Protein AF-A0A7C8D2U4-F1 (afdb_monomer)

Nearest PDB structures (foldseek):
  2f9y-assembly1_B-2  TM=9.710E-01  e=1.501E-13  Escherichia coli
  8uz2-assembly1_H  TM=9.745E-01  e=7.360E-13  Escherichia coli
  8uz2-assembly1_D  TM=9.573E-01  e=6.888E-13  Escherichia coli
  2f9i-assembly1_D  TM=9.766E-01  e=9.124E-12  Staphylococcus aureus
  5kdr-assembly1_B-2  TM=8.927E-01  e=7.602E-11  Staphylococcus aureus RF122

Solvent-accessible surface area (backbone atoms only — not comparable to full-atom values): 7384 Å² total; per-residue (Å²): 110,76,68,52,45,58,51,50,46,55,50,51,53,50,36,52,74,68,73,48,88,46,75,24,80,44,48,73,71,32,52,33,69,50,37,71,30,65,54,69,66,34,82,44,28,35,24,29,75,74,13,42,45,37,56,68,58,69,72,62,49,29,70,71,72,74,49,84,75,63,90,58,65,44,19,35,64,48,32,40,78,68,69,74,33,77,45,74,41,55,80,91,46,41,70,61,52,50,53,52,50,40,46,74,72,65,50,75,76,75,76,78,77,74,76,76,80,66,72,84,72,78,92,129

Mean predicted aligned error: 7.26 Å

Structure (mmCIF, N/CA/C/O backbone):
data_AF-A0A7C8D2U4-F1
#
_entry.id   AF-A0A7C8D2U4-F1
#
loop_
_atom_site.group_PDB
_atom_site.id
_atom_site.type_symbol
_atom_site.label_atom_id
_atom_site.label_alt_id
_atom_site.label_comp_id
_atom_site.label_asym_id
_atom_site.label_entity_id
_atom_site.label_seq_id
_atom_site.pdbx_PDB_ins_code
_atom_site.Cartn_x
_atom_site.Cartn_y
_atom_site.Cartn_z
_atom_site.occupancy
_atom_site.B_iso_or_equiv
_atom_site.auth_seq_id
_atom_site.auth_comp_id
_atom_site.auth_asym_id
_atom_site.auth_atom_id
_atom_site.pdbx_PDB_model_num
ATOM 1 N N . SER A 1 1 ? 11.904 12.543 10.167 1.00 62.75 1 SER A N 1
ATOM 2 C CA . SER A 1 1 ? 11.368 13.923 10.217 1.00 62.75 1 SER A CA 1
ATOM 3 C C . SER A 1 1 ? 11.175 14.444 8.797 1.00 62.75 1 SER A C 1
ATOM 5 O O . SER A 1 1 ? 11.770 13.871 7.896 1.00 62.75 1 SER A O 1
ATOM 7 N N . LEU A 1 2 ? 10.339 15.469 8.586 1.00 83.25 2 LEU A N 1
ATOM 8 C CA . LEU A 1 2 ? 9.810 15.955 7.292 1.00 83.25 2 LEU A CA 1
ATOM 9 C C . LEU A 1 2 ? 10.780 15.910 6.090 1.00 83.25 2 LEU A C 1
ATOM 11 O O . LEU A 1 2 ? 10.398 15.462 5.014 1.00 83.25 2 LEU A O 1
ATOM 15 N N . MET A 1 3 ? 12.049 16.288 6.278 1.00 91.81 3 MET A N 1
ATOM 16 C CA . MET A 1 3 ? 13.075 16.225 5.223 1.00 91.81 3 MET A CA 1
ATOM 17 C C . MET A 1 3 ? 13.299 14.815 4.656 1.00 91.81 3 MET A C 1
ATOM 19 O O . MET A 1 3 ? 13.645 14.669 3.489 1.00 91.81 3 MET A O 1
ATOM 23 N N . GLN A 1 4 ? 13.082 13.770 5.458 1.00 89.94 4 GLN A N 1
ATOM 24 C CA . GLN A 1 4 ? 13.164 12.386 4.996 1.00 89.94 4 GLN A CA 1
ATOM 25 C C . GLN A 1 4 ? 12.081 12.066 3.968 1.00 89.94 4 GLN A C 1
ATOM 27 O O . GLN A 1 4 ? 12.365 11.292 3.067 1.00 89.94 4 GLN A O 1
ATOM 32 N N . LEU A 1 5 ? 10.902 12.698 4.047 1.00 90.56 5 LEU A N 1
ATOM 33 C CA . LEU A 1 5 ? 9.846 12.510 3.048 1.00 90.56 5 LEU A CA 1
ATOM 34 C C . LEU A 1 5 ? 10.306 13.050 1.693 1.00 90.56 5 LEU A C 1
ATOM 36 O O . LEU A 1 5 ? 10.243 12.353 0.690 1.00 90.56 5 LEU A O 1
ATOM 40 N N . ALA A 1 6 ? 10.860 14.265 1.675 1.00 90.31 6 ALA A N 1
ATOM 41 C CA . ALA A 1 6 ? 11.414 14.847 0.455 1.00 90.31 6 ALA A CA 1
ATOM 42 C C . ALA A 1 6 ? 12.571 14.001 -0.104 1.00 90.31 6 ALA A C 1
ATOM 44 O O . ALA A 1 6 ? 12.638 13.755 -1.308 1.00 90.31 6 ALA A O 1
ATOM 45 N N . LYS A 1 7 ? 13.462 13.512 0.770 1.00 94.00 7 LYS A N 1
ATOM 46 C CA . LYS A 1 7 ? 14.607 12.681 0.379 1.00 94.00 7 LYS A CA 1
ATOM 47 C C . LYS A 1 7 ? 14.174 11.354 -0.250 1.00 94.00 7 LYS A C 1
ATOM 49 O O . LYS A 1 7 ? 14.715 10.983 -1.289 1.00 94.00 7 LYS A O 1
ATOM 54 N N . THR A 1 8 ? 13.232 10.634 0.359 1.00 93.56 8 THR A N 1
ATOM 55 C CA . THR A 1 8 ? 12.761 9.347 -0.174 1.00 93.56 8 THR A CA 1
ATOM 56 C C . THR A 1 8 ? 11.961 9.535 -1.456 1.00 93.56 8 THR A C 1
ATOM 58 O O . THR A 1 8 ? 12.202 8.805 -2.412 1.00 93.56 8 THR A O 1
ATOM 61 N N . THR A 1 9 ? 11.105 10.557 -1.542 1.00 92.69 9 THR A N 1
ATOM 62 C CA . THR A 1 9 ? 10.381 10.890 -2.779 1.00 92.69 9 THR A CA 1
ATOM 63 C C . THR A 1 9 ? 11.337 11.212 -3.928 1.00 92.69 9 THR A C 1
ATOM 65 O O . THR A 1 9 ? 11.153 10.725 -5.042 1.00 92.69 9 THR A O 1
ATOM 68 N N . ALA A 1 10 ? 12.405 11.976 -3.672 1.00 94.19 10 ALA A N 1
ATOM 69 C CA . ALA A 1 10 ? 13.418 12.258 -4.688 1.00 94.19 10 ALA A CA 1
ATOM 70 C C . ALA A 1 10 ? 14.129 10.982 -5.176 1.00 94.19 10 ALA A C 1
ATOM 72 O O . ALA A 1 10 ? 14.395 10.854 -6.369 1.00 94.19 10 ALA A O 1
ATOM 73 N N . ALA A 1 11 ? 14.410 10.032 -4.280 1.00 95.25 11 ALA A N 1
ATOM 74 C CA . ALA A 1 11 ? 15.005 8.747 -4.646 1.00 95.25 11 ALA A CA 1
ATOM 75 C C . ALA A 1 11 ? 14.041 7.866 -5.464 1.00 95.25 11 ALA A C 1
ATOM 77 O O . ALA A 1 11 ? 14.457 7.259 -6.447 1.00 95.25 11 ALA A O 1
ATOM 78 N N . ILE A 1 12 ? 12.751 7.842 -5.116 1.00 95.25 12 ILE A N 1
ATOM 79 C CA . ILE A 1 12 ? 11.722 7.107 -5.871 1.00 95.25 12 ILE A CA 1
ATOM 80 C C . ILE A 1 12 ? 11.565 7.686 -7.282 1.00 95.25 12 ILE A C 1
ATOM 82 O O . ILE A 1 12 ? 11.499 6.938 -8.253 1.00 95.25 12 ILE A O 1
ATOM 86 N N . ASN A 1 13 ? 11.605 9.011 -7.433 1.00 94.44 13 ASN A N 1
ATOM 87 C CA . ASN A 1 13 ? 11.582 9.639 -8.756 1.00 94.44 13 ASN A CA 1
ATOM 88 C C . ASN A 1 13 ? 12.803 9.263 -9.611 1.00 94.44 13 ASN A C 1
ATOM 90 O O . ASN A 1 13 ? 12.668 9.097 -10.821 1.00 94.44 13 ASN A O 1
ATOM 94 N N . GLN A 1 14 ? 13.981 9.090 -9.002 1.00 96.44 14 GLN A N 1
ATOM 95 C CA . GLN A 1 14 ? 15.162 8.585 -9.714 1.00 96.44 14 GLN A CA 1
ATOM 96 C C . GLN A 1 14 ? 14.981 7.126 -10.149 1.00 96.44 14 GLN A C 1
ATOM 98 O O . GLN A 1 14 ? 15.346 6.781 -11.270 1.00 96.44 14 GLN A O 1
ATOM 103 N N . LEU A 1 15 ? 14.378 6.287 -9.300 1.00 94.94 15 LEU A N 1
ATOM 104 C CA . LEU A 1 15 ? 14.050 4.897 -9.629 1.00 94.94 15 LEU A CA 1
ATOM 105 C C . LEU A 1 15 ? 13.088 4.822 -10.827 1.00 94.94 15 LEU A C 1
ATOM 107 O O . LEU A 1 15 ? 13.350 4.102 -11.789 1.00 94.94 15 LEU A O 1
ATOM 111 N N . LYS A 1 16 ? 12.048 5.662 -10.814 1.00 93.19 16 LYS A N 1
ATOM 112 C CA . LYS A 1 16 ? 11.083 5.797 -11.911 1.00 93.19 16 LYS A CA 1
ATOM 113 C C . LYS A 1 16 ? 11.735 6.289 -13.205 1.00 93.19 16 LYS A C 1
ATOM 115 O O . LYS A 1 16 ? 11.467 5.742 -14.270 1.00 93.19 16 LYS A O 1
ATOM 120 N N . ALA A 1 17 ? 12.629 7.277 -13.125 1.00 94.94 17 ALA A N 1
ATOM 121 C CA . ALA A 1 17 ? 13.383 7.768 -14.282 1.00 94.94 17 ALA A CA 1
ATOM 122 C C . ALA A 1 17 ? 14.322 6.702 -14.880 1.00 94.94 17 ALA A C 1
ATOM 124 O O . ALA A 1 17 ? 14.578 6.717 -16.081 1.00 94.94 17 ALA A O 1
ATOM 125 N N . ALA A 1 18 ? 14.806 5.765 -14.060 1.00 95.00 18 ALA A N 1
ATOM 126 C CA . ALA A 1 18 ? 15.602 4.621 -14.499 1.00 95.00 18 ALA A CA 1
ATOM 127 C C . ALA A 1 18 ? 14.758 3.452 -15.049 1.00 95.00 18 ALA A C 1
ATOM 129 O O . ALA A 1 18 ? 15.328 2.440 -15.452 1.00 95.00 18 ALA A O 1
ATOM 130 N N . GLY A 1 19 ? 13.424 3.565 -15.060 1.00 92.00 19 GLY A N 1
ATOM 131 C CA . GLY A 1 19 ? 12.522 2.505 -15.521 1.00 92.00 19 GLY A CA 1
ATOM 132 C C . GLY A 1 19 ? 12.496 1.276 -14.609 1.00 92.00 19 GLY A C 1
ATOM 133 O O . GLY A 1 19 ? 12.208 0.177 -15.076 1.00 92.00 19 GLY A O 1
ATOM 134 N N . LEU A 1 20 ? 12.838 1.437 -13.328 1.00 93.56 20 LEU A N 1
ATOM 135 C CA . LEU A 1 20 ? 12.839 0.348 -12.356 1.00 93.56 20 LEU A CA 1
ATOM 136 C C . LEU A 1 20 ? 11.529 0.350 -11.554 1.00 93.56 20 LEU A C 1
ATOM 138 O O . LEU A 1 20 ? 11.121 1.415 -11.087 1.00 93.56 20 LEU A O 1
ATOM 142 N N . PRO A 1 21 ? 10.890 -0.818 -11.353 1.00 94.81 21 PRO A N 1
ATOM 143 C CA . PRO A 1 21 ? 9.611 -0.886 -10.660 1.00 94.81 21 PRO A CA 1
ATOM 144 C C . PRO A 1 21 ? 9.756 -0.645 -9.158 1.00 94.81 21 PRO A C 1
ATOM 146 O O . PRO A 1 21 ? 10.679 -1.150 -8.509 1.00 94.81 21 PRO A O 1
ATOM 149 N N . PHE A 1 22 ? 8.785 0.063 -8.593 1.00 96.00 22 PHE A N 1
ATOM 150 C CA . PHE A 1 22 ? 8.651 0.304 -7.166 1.00 96.00 22 PHE A CA 1
ATOM 151 C C . PHE A 1 22 ? 7.310 -0.221 -6.658 1.00 96.00 22 PHE A C 1
ATOM 153 O O . PHE A 1 22 ? 6.258 0.330 -6.965 1.00 96.00 22 PHE A O 1
ATOM 160 N N . VAL A 1 23 ? 7.338 -1.282 -5.853 1.00 96.81 23 VAL A N 1
ATOM 161 C CA . VAL A 1 23 ? 6.125 -1.874 -5.272 1.00 96.81 23 VAL A CA 1
ATOM 162 C C . VAL A 1 23 ? 6.079 -1.579 -3.777 1.00 96.81 23 VAL A C 1
ATOM 164 O O . VAL A 1 23 ? 7.043 -1.845 -3.054 1.00 96.81 23 VAL A O 1
ATOM 167 N N . CYS A 1 24 ? 4.957 -1.045 -3.304 1.00 97.56 24 CYS A N 1
ATOM 168 C CA . CYS A 1 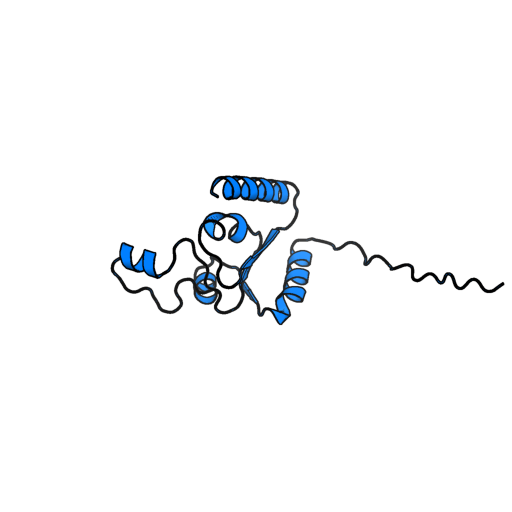24 ? 4.727 -0.758 -1.893 1.00 97.56 24 CYS A CA 1
ATOM 169 C C . CYS A 1 24 ? 3.884 -1.858 -1.250 1.00 97.56 24 CYS A C 1
ATOM 171 O O . CYS A 1 24 ? 2.848 -2.239 -1.784 1.00 97.56 24 CYS A O 1
ATOM 173 N N . VAL A 1 25 ? 4.310 -2.329 -0.075 1.00 97.88 25 VAL A N 1
ATOM 174 C CA . VAL A 1 25 ? 3.553 -3.282 0.747 1.00 97.88 25 VAL A CA 1
ATOM 175 C C . VAL A 1 25 ? 3.189 -2.620 2.067 1.00 97.88 25 VAL A C 1
ATOM 177 O O . VAL A 1 25 ? 4.051 -2.382 2.914 1.00 97.88 25 VAL A O 1
ATOM 180 N N . LEU A 1 26 ? 1.912 -2.291 2.226 1.00 97.94 26 LEU A N 1
ATOM 181 C CA . LEU A 1 26 ? 1.382 -1.568 3.371 1.00 97.94 26 LEU A CA 1
ATOM 182 C C . LEU A 1 26 ? 0.942 -2.556 4.449 1.00 97.94 26 LEU A C 1
ATOM 184 O O . LEU A 1 26 ? 0.129 -3.450 4.213 1.00 97.94 26 LEU A O 1
ATOM 188 N N . THR A 1 27 ? 1.486 -2.387 5.649 1.00 97.12 27 THR A N 1
ATOM 189 C CA . THR A 1 27 ? 1.213 -3.268 6.792 1.00 97.12 27 THR A CA 1
ATOM 190 C C . THR A 1 27 ? 0.577 -2.483 7.933 1.00 97.12 27 THR A C 1
ATOM 192 O O . THR A 1 27 ? 0.583 -1.248 7.942 1.00 97.12 27 THR A O 1
ATOM 195 N N . HIS A 1 28 ? -0.016 -3.197 8.889 1.00 96.12 28 HIS A N 1
ATOM 196 C CA . HIS A 1 28 ? -0.709 -2.574 10.010 1.00 96.12 28 HIS A CA 1
ATOM 197 C C . HIS A 1 28 ? 0.274 -2.077 11.097 1.00 96.12 28 HIS A C 1
ATOM 199 O O . HIS A 1 28 ? 0.991 -2.906 11.664 1.00 96.12 28 HIS A O 1
ATOM 205 N N . PRO A 1 29 ? 0.250 -0.789 11.501 1.00 95.94 29 PRO A N 1
ATOM 206 C CA . PRO A 1 29 ? -0.342 0.369 10.827 1.00 95.94 29 PRO A CA 1
ATOM 207 C C . PRO A 1 29 ? 0.678 1.124 9.949 1.00 95.94 29 PRO A C 1
ATOM 209 O O . PRO A 1 29 ? 1.862 1.204 10.278 1.00 95.94 29 PRO A O 1
ATOM 212 N N . THR A 1 30 ? 0.209 1.771 8.878 1.00 96.81 30 THR A N 1
ATOM 213 C CA . THR A 1 30 ? 1.020 2.681 8.048 1.00 96.81 30 THR A CA 1
ATOM 214 C C . THR A 1 30 ? 0.428 4.085 8.107 1.00 96.81 30 THR A C 1
ATOM 216 O O . THR A 1 30 ? -0.517 4.395 7.386 1.00 96.81 30 THR A O 1
ATOM 219 N N . MET A 1 31 ? 0.980 4.943 8.971 1.00 95.12 31 MET A N 1
ATOM 220 C CA . MET A 1 31 ? 0.391 6.254 9.269 1.00 95.12 31 MET A CA 1
ATOM 221 C C . MET A 1 31 ? 1.333 7.442 9.033 1.00 95.12 31 MET A C 1
ATOM 223 O O . MET A 1 31 ? 2.558 7.296 8.941 1.00 95.12 31 MET A O 1
ATOM 227 N N . GLY A 1 32 ? 0.769 8.650 9.009 1.00 92.88 32 GLY A N 1
ATOM 228 C CA . GLY A 1 32 ? 1.520 9.903 9.078 1.00 92.88 32 GLY A CA 1
ATOM 229 C C . GLY A 1 32 ? 2.362 10.192 7.839 1.00 92.88 32 GLY A C 1
ATOM 230 O O . GLY A 1 32 ? 1.937 10.022 6.699 1.00 92.88 32 GLY A O 1
ATOM 231 N N . GLY A 1 33 ? 3.591 10.665 8.053 1.00 92.06 33 GLY A N 1
ATOM 232 C CA . GLY A 1 33 ? 4.475 11.055 6.952 1.00 92.06 33 GLY A CA 1
ATOM 233 C C . GLY A 1 33 ? 4.801 9.906 5.994 1.00 92.06 33 GLY A C 1
ATOM 234 O O . GLY A 1 33 ? 4.979 10.148 4.806 1.00 92.06 33 GLY A O 1
ATOM 235 N N . VAL A 1 34 ? 4.845 8.660 6.478 1.00 93.62 34 VAL A N 1
ATOM 236 C CA . VAL A 1 34 ? 5.124 7.490 5.630 1.00 93.62 34 VAL A CA 1
ATOM 237 C C . VAL A 1 34 ? 3.968 7.243 4.663 1.00 93.62 34 VAL A C 1
ATOM 239 O O . VAL A 1 34 ? 4.219 7.153 3.462 1.00 93.62 34 VAL A O 1
ATOM 242 N N . SER A 1 35 ? 2.721 7.236 5.155 1.00 93.62 35 SER A N 1
ATOM 243 C CA . SER A 1 35 ? 1.526 7.114 4.305 1.00 93.62 35 SER A CA 1
ATOM 244 C C . SER A 1 35 ? 1.368 8.294 3.346 1.00 93.62 35 SER A C 1
ATOM 246 O O . SER A 1 35 ? 0.873 8.116 2.250 1.00 93.62 35 SER A O 1
ATOM 248 N N . ALA A 1 36 ? 1.812 9.497 3.722 1.00 89.12 36 ALA A N 1
ATOM 249 C CA . ALA A 1 36 ? 1.773 10.677 2.849 1.00 89.12 36 ALA A CA 1
ATOM 250 C C . ALA A 1 36 ? 2.998 10.826 1.923 1.00 89.12 36 ALA A C 1
ATOM 252 O O . ALA A 1 36 ? 3.166 11.868 1.292 1.00 89.12 36 ALA A O 1
ATOM 253 N N . SER A 1 37 ? 3.891 9.834 1.868 1.00 90.75 37 SER A N 1
ATOM 254 C CA . SER A 1 37 ? 5.080 9.872 1.011 1.00 90.75 37 SER A CA 1
ATOM 255 C C . SER A 1 37 ? 5.308 8.521 0.336 1.00 90.75 37 SER A C 1
ATOM 257 O O . SER A 1 37 ? 4.477 8.084 -0.449 1.00 90.75 37 SER A O 1
ATOM 259 N N . LEU A 1 38 ? 6.413 7.842 0.648 1.00 92.12 38 LEU A N 1
ATOM 260 C CA . LEU A 1 38 ? 6.893 6.644 -0.030 1.00 92.12 38 LEU A CA 1
ATOM 261 C C . LEU A 1 38 ? 5.849 5.529 -0.130 1.00 92.12 38 LEU A C 1
ATOM 263 O O . LEU A 1 38 ? 5.869 4.801 -1.109 1.00 92.12 38 LEU A O 1
ATOM 267 N N . ALA A 1 39 ? 4.943 5.399 0.842 1.00 94.56 39 ALA A N 1
ATOM 268 C CA . ALA A 1 39 ? 3.936 4.340 0.851 1.00 94.56 39 ALA A CA 1
ATOM 269 C C . ALA A 1 39 ? 2.866 4.492 -0.245 1.00 94.56 39 ALA A C 1
ATOM 271 O O . ALA A 1 39 ? 2.232 3.506 -0.595 1.00 94.56 39 ALA A O 1
ATOM 272 N N . MET A 1 40 ? 2.672 5.704 -0.773 1.00 93.75 40 MET A N 1
ATOM 273 C CA . MET A 1 40 ? 1.654 6.016 -1.787 1.00 93.75 40 MET A CA 1
ATOM 274 C C . MET A 1 40 ? 2.274 6.443 -3.125 1.00 93.75 40 MET A C 1
ATOM 276 O O . MET A 1 40 ? 1.613 7.060 -3.953 1.00 93.75 40 MET A O 1
ATOM 280 N N . LEU A 1 41 ? 3.565 6.156 -3.326 1.00 94.81 41 LEU A N 1
ATOM 281 C CA . LEU A 1 41 ? 4.306 6.478 -4.553 1.00 94.81 41 LEU A CA 1
ATOM 282 C C . LEU A 1 41 ? 4.721 5.228 -5.343 1.00 94.81 41 LEU A C 1
ATOM 284 O O . LEU A 1 41 ? 5.513 5.345 -6.277 1.00 94.81 41 LEU A O 1
ATOM 288 N N . GLY A 1 42 ? 4.233 4.050 -4.947 1.00 95.25 42 GLY A N 1
ATOM 289 C CA . GLY A 1 42 ? 4.455 2.798 -5.667 1.00 95.25 42 GLY A CA 1
ATOM 290 C C . GLY A 1 42 ? 3.799 2.806 -7.045 1.00 95.25 42 GLY A C 1
ATOM 291 O O . GLY A 1 42 ? 2.740 3.399 -7.224 1.00 95.25 42 GLY A O 1
ATOM 292 N N . ASP A 1 43 ? 4.414 2.115 -8.003 1.00 95.69 43 ASP A N 1
ATOM 293 C CA . ASP A 1 43 ? 3.764 1.749 -9.266 1.00 95.69 43 ASP A CA 1
ATOM 294 C C . ASP A 1 43 ? 2.618 0.757 -9.020 1.00 95.69 43 ASP A C 1
ATOM 296 O O . ASP A 1 43 ? 1.633 0.761 -9.748 1.00 95.69 43 ASP A O 1
ATOM 300 N N . ILE A 1 44 ? 2.765 -0.077 -7.981 1.00 97.19 44 ILE A N 1
ATOM 301 C CA . ILE A 1 44 ? 1.720 -0.928 -7.406 1.00 97.19 44 ILE A CA 1
ATOM 302 C C . ILE A 1 44 ? 1.775 -0.796 -5.882 1.00 97.19 44 ILE A C 1
ATOM 304 O O . ILE A 1 44 ? 2.843 -0.916 -5.271 1.00 97.19 44 ILE A O 1
ATOM 308 N N . ILE A 1 45 ? 0.622 -0.586 -5.262 1.00 98.06 45 ILE A N 1
ATOM 309 C CA . ILE A 1 45 ? 0.417 -0.466 -3.823 1.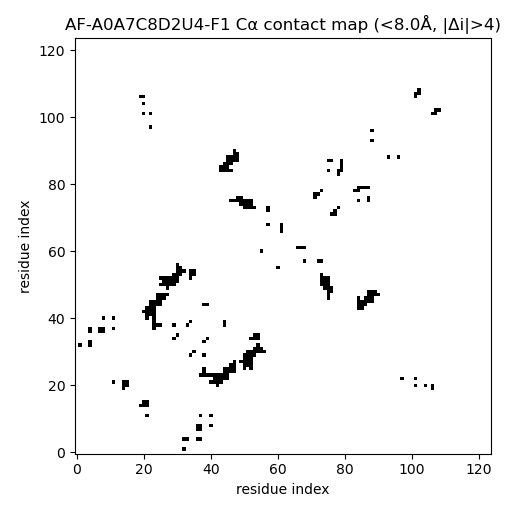00 98.06 45 ILE A CA 1
ATOM 310 C C . ILE A 1 45 ? -0.452 -1.639 -3.370 1.00 98.06 45 ILE A C 1
ATOM 312 O O . ILE A 1 45 ? -1.651 -1.701 -3.632 1.00 98.06 45 ILE A O 1
ATOM 316 N N . MET A 1 46 ? 0.153 -2.579 -2.651 1.00 98.12 46 MET A N 1
ATOM 317 C CA . MET A 1 46 ? -0.551 -3.690 -2.017 1.00 98.12 46 MET A CA 1
ATOM 318 C C . MET A 1 46 ? -0.632 -3.495 -0.509 1.00 98.12 46 MET A C 1
ATOM 320 O O . MET A 1 46 ? 0.261 -2.902 0.093 1.00 98.12 46 MET A O 1
ATOM 324 N N . ALA A 1 47 ? -1.676 -4.024 0.119 1.00 98.38 47 ALA A N 1
ATOM 325 C CA . ALA A 1 47 ? -1.839 -3.978 1.567 1.00 98.38 47 ALA A CA 1
ATOM 326 C C . ALA A 1 47 ? -2.172 -5.351 2.158 1.00 98.38 47 ALA A C 1
ATOM 328 O O . ALA A 1 47 ? -2.741 -6.216 1.495 1.00 98.38 47 ALA A O 1
ATOM 329 N N . GLU A 1 48 ? -1.847 -5.543 3.433 1.00 98.31 48 GLU A N 1
ATOM 330 C CA . GLU A 1 48 ? -2.348 -6.687 4.197 1.00 98.31 48 GLU A CA 1
ATOM 331 C C . GLU 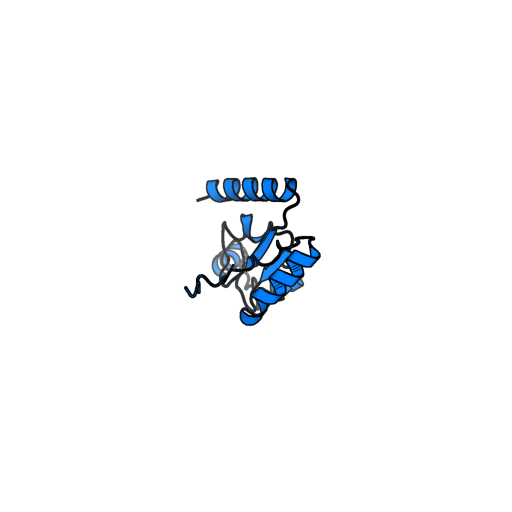A 1 48 ? -3.846 -6.518 4.521 1.00 98.31 48 GLU A C 1
ATOM 333 O O . GLU A 1 48 ? -4.323 -5.382 4.635 1.00 98.31 48 GLU A O 1
ATOM 338 N N . PRO A 1 49 ? -4.609 -7.613 4.705 1.00 97.94 49 PRO A N 1
ATOM 339 C CA . PRO A 1 49 ? -6.007 -7.533 5.124 1.00 97.94 49 PRO A CA 1
ATOM 340 C C . PRO A 1 49 ? -6.154 -6.757 6.434 1.00 97.94 49 PRO A C 1
ATOM 342 O O . PRO A 1 49 ? -5.365 -6.961 7.363 1.00 97.94 49 PRO A O 1
ATOM 345 N N . LYS A 1 50 ? -7.175 -5.900 6.533 1.00 96.88 50 LYS A N 1
ATOM 346 C CA . LYS A 1 50 ? -7.484 -5.096 7.730 1.00 96.88 50 LYS A CA 1
ATOM 347 C C . LYS A 1 50 ? -6.350 -4.162 8.183 1.00 96.88 50 LYS A C 1
ATOM 349 O O . LYS A 1 50 ? -6.303 -3.739 9.346 1.00 96.88 50 LYS A O 1
ATOM 354 N N . ALA A 1 51 ? -5.402 -3.842 7.302 1.00 97.50 51 ALA A N 1
ATOM 355 C CA . ALA A 1 51 ? -4.326 -2.914 7.624 1.00 97.50 51 ALA A CA 1
ATOM 356 C C . ALA A 1 51 ? -4.887 -1.499 7.798 1.00 97.50 51 ALA A C 1
ATOM 358 O O . ALA A 1 51 ? -5.672 -1.040 6.98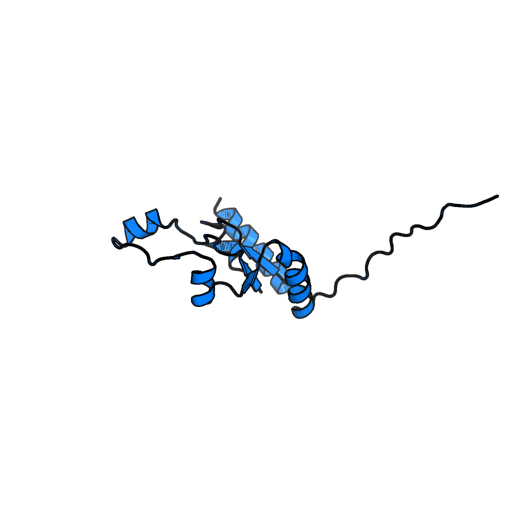0 1.00 97.50 51 ALA A O 1
ATOM 359 N N . LEU A 1 52 ? -4.477 -0.808 8.865 1.00 97.06 52 LEU A N 1
ATOM 360 C CA . LEU A 1 52 ? -4.896 0.566 9.125 1.00 97.06 52 LEU A CA 1
ATOM 361 C C . LEU A 1 52 ? -3.883 1.521 8.496 1.00 97.06 52 LEU A C 1
ATOM 363 O O . LEU A 1 52 ? -2.708 1.520 8.881 1.00 97.06 52 LEU A O 1
ATOM 367 N N . ILE A 1 53 ? -4.325 2.306 7.520 1.00 97.56 53 ILE A N 1
ATOM 368 C CA . ILE A 1 53 ? -3.464 3.123 6.670 1.00 97.56 53 ILE A CA 1
ATOM 369 C C . ILE A 1 53 ? -4.074 4.520 6.517 1.00 97.56 53 ILE A C 1
ATOM 371 O O . ILE A 1 53 ? -5.224 4.674 6.111 1.00 97.56 53 ILE A O 1
ATOM 375 N N . GLY A 1 54 ? -3.296 5.565 6.798 1.00 95.25 54 GLY A N 1
ATOM 376 C CA . GLY A 1 54 ? -3.793 6.931 6.654 1.00 95.25 54 GLY A CA 1
ATOM 377 C C . GLY A 1 54 ? -2.909 8.016 7.256 1.00 95.25 54 GLY A C 1
ATOM 378 O O . GLY A 1 54 ? -2.085 7.787 8.132 1.00 95.25 54 GLY A O 1
ATOM 379 N N . PHE A 1 55 ? -3.077 9.251 6.789 1.00 93.50 55 PHE A N 1
ATOM 380 C CA . PHE A 1 55 ? -2.225 10.355 7.234 1.00 93.50 55 PHE A CA 1
ATOM 381 C C . PHE A 1 55 ? -2.446 10.730 8.708 1.00 93.50 55 PHE A C 1
ATOM 383 O O . PHE A 1 55 ? -1.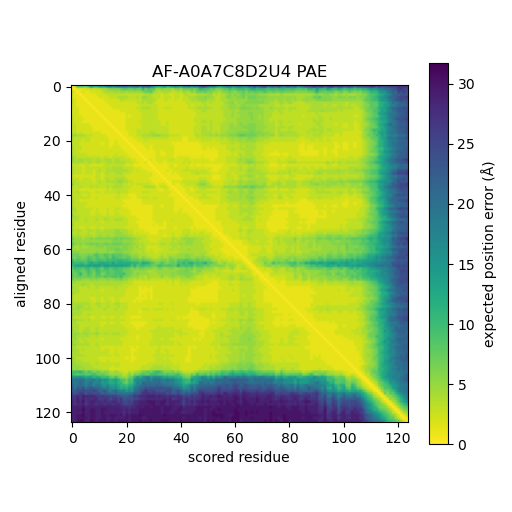495 10.781 9.485 1.00 93.50 55 PHE A O 1
ATOM 390 N N . ALA A 1 56 ? -3.695 10.971 9.102 1.00 93.25 56 ALA A N 1
ATOM 391 C CA . ALA A 1 56 ? -4.069 11.283 10.478 1.00 93.25 56 ALA A CA 1
ATOM 392 C C . ALA A 1 56 ? -4.794 10.091 11.110 1.00 93.25 56 ALA A C 1
ATOM 394 O O . ALA A 1 56 ? -5.507 9.368 10.421 1.00 93.25 56 ALA A O 1
ATOM 395 N N . GLY A 1 57 ? -4.624 9.880 12.417 1.00 90.69 57 GLY A N 1
ATOM 396 C CA . GLY A 1 57 ? -5.348 8.816 13.115 1.00 90.69 57 GLY A CA 1
ATOM 397 C C . GLY A 1 57 ? -6.859 9.096 13.185 1.00 90.69 57 GLY A C 1
ATOM 398 O O . GLY A 1 57 ? -7.231 10.270 13.268 1.00 90.69 57 GLY A O 1
ATOM 399 N N . PRO A 1 58 ? -7.719 8.058 13.247 1.00 88.44 58 PRO A N 1
ATOM 400 C CA . PRO A 1 58 ? -9.179 8.210 13.237 1.00 88.44 58 PRO A CA 1
ATOM 401 C C . PRO A 1 58 ? -9.688 9.219 14.272 1.00 88.44 58 PRO A C 1
ATOM 403 O O . PRO A 1 58 ? -10.430 10.132 13.937 1.00 88.44 58 PRO A O 1
ATOM 406 N N . ARG A 1 59 ? -9.163 9.149 15.503 1.00 89.38 59 ARG A N 1
ATOM 407 C CA . ARG A 1 59 ? -9.528 10.054 16.608 1.00 89.38 59 ARG A CA 1
ATOM 408 C C . ARG A 1 59 ? -9.285 11.532 16.294 1.00 89.38 59 ARG A C 1
ATOM 410 O O . ARG A 1 59 ? -10.071 12.379 16.695 1.00 89.38 59 ARG A O 1
ATOM 417 N N . VAL A 1 60 ? -8.183 11.847 15.608 1.00 92.31 60 VAL A N 1
ATOM 418 C CA . VAL A 1 60 ? -7.841 13.233 15.239 1.00 92.31 60 VAL A CA 1
ATOM 419 C C . VAL A 1 60 ? -8.805 13.740 14.168 1.00 92.31 60 VAL A C 1
ATOM 421 O O . VAL A 1 60 ? -9.215 14.898 14.195 1.00 92.31 60 VAL A O 1
ATOM 424 N N . ILE A 1 61 ? -9.192 12.866 13.239 1.00 90.88 61 ILE A N 1
ATOM 425 C CA . ILE A 1 61 ? -10.132 13.200 12.170 1.00 90.88 61 ILE A CA 1
ATOM 426 C C . ILE A 1 61 ? -11.535 13.409 12.750 1.00 90.88 61 ILE A C 1
ATOM 428 O O . ILE A 1 61 ? -12.134 14.445 12.483 1.00 90.88 61 ILE A O 1
ATOM 432 N N . GLU A 1 62 ? -12.017 12.505 13.605 1.00 92.75 62 GLU A N 1
ATOM 433 C CA . GLU A 1 62 ? -13.316 12.631 14.291 1.00 92.75 62 GLU A CA 1
ATOM 434 C C . GLU A 1 62 ? -13.424 13.942 15.074 1.00 92.75 62 GLU A C 1
ATOM 436 O O . GLU A 1 62 ? -14.424 14.646 14.974 1.00 92.75 62 GLU A O 1
ATOM 441 N N . GLN A 1 63 ? -12.367 14.326 15.798 1.00 92.50 63 GLN A N 1
ATOM 442 C CA . GLN A 1 63 ? -12.322 15.599 16.524 1.00 92.50 63 GLN A CA 1
ATOM 443 C C . GLN A 1 63 ? -12.377 16.826 15.607 1.00 92.50 63 GLN A C 1
ATOM 445 O O . GLN A 1 63 ? -12.850 17.878 16.028 1.00 92.50 63 GLN A O 1
ATOM 450 N N . THR A 1 64 ? -11.878 16.706 14.376 1.00 92.19 64 THR A N 1
ATOM 451 C CA . THR A 1 64 ? -11.834 17.816 13.415 1.00 92.19 64 THR A CA 1
ATOM 452 C C . THR A 1 64 ? -13.145 17.945 12.638 1.00 92.19 64 THR A C 1
ATOM 454 O O . THR A 1 64 ? -13.596 19.058 12.388 1.00 92.19 64 THR A O 1
ATOM 457 N N . VAL A 1 65 ? -13.750 16.818 12.249 1.00 91.00 65 VAL A N 1
ATOM 458 C CA . VAL A 1 65 ? -14.994 16.773 11.461 1.00 91.00 65 VAL A CA 1
ATOM 459 C C . VAL A 1 65 ? -16.233 16.895 12.356 1.00 91.00 65 VAL A C 1
ATOM 461 O O . VAL A 1 65 ? -17.248 17.426 11.920 1.00 91.00 65 VAL A O 1
ATOM 464 N N . GLY A 1 66 ? -16.154 16.458 13.617 1.00 87.12 66 GLY A N 1
ATOM 465 C CA . GLY A 1 66 ? -17.281 16.477 14.554 1.00 87.12 66 GLY A CA 1
ATOM 466 C C . GLY A 1 66 ? -18.311 15.365 14.325 1.00 87.12 66 GLY A C 1
ATOM 467 O O . GLY A 1 66 ? -19.374 15.389 14.939 1.00 87.12 66 GLY A O 1
ATOM 468 N N . GLU A 1 67 ? -17.997 14.389 13.472 1.00 89.81 67 GLU A N 1
ATOM 469 C CA . GLU A 1 67 ? -18.847 13.245 13.130 1.00 89.81 67 GLU A CA 1
ATOM 470 C C . GLU A 1 67 ? -18.090 11.930 13.357 1.00 89.81 67 GLU A C 1
ATOM 472 O O . GLU A 1 67 ? -16.856 11.890 13.337 1.00 89.81 67 GLU A O 1
ATOM 477 N N . THR A 1 68 ? -18.831 10.841 13.576 1.00 89.12 68 THR A N 1
ATOM 478 C CA . THR A 1 68 ? -18.260 9.491 13.674 1.00 89.12 68 THR A CA 1
ATOM 479 C C . THR A 1 68 ? -17.844 8.995 12.299 1.00 89.12 68 THR A C 1
ATOM 481 O O . THR A 1 68 ? -18.617 9.102 11.345 1.00 89.12 68 THR A O 1
ATOM 484 N N . LEU A 1 69 ? -16.658 8.401 12.195 1.00 90.75 69 LEU A N 1
ATOM 485 C CA . LEU A 1 69 ? -16.183 7.874 10.920 1.00 90.75 69 LEU A CA 1
ATOM 486 C C . LEU A 1 69 ? -16.948 6.601 10.513 1.00 90.75 69 LEU A C 1
ATOM 488 O O . LEU A 1 69 ? -17.371 5.839 11.387 1.00 90.75 69 LEU A O 1
ATOM 492 N N . PRO A 1 70 ? -17.106 6.339 9.201 1.00 91.00 70 PRO A N 1
ATOM 493 C CA . PRO A 1 70 ? -17.681 5.089 8.714 1.00 91.00 70 PRO A CA 1
ATOM 494 C C . PRO A 1 70 ? -16.949 3.856 9.257 1.00 91.00 70 PRO A C 1
ATOM 496 O O . PRO A 1 70 ? -15.744 3.890 9.527 1.00 91.00 70 PRO A O 1
ATOM 499 N N . GLU A 1 71 ? -17.661 2.734 9.361 1.00 89.62 71 GLU A N 1
ATOM 500 C CA . GLU A 1 71 ? -17.034 1.463 9.719 1.00 89.62 71 GLU A CA 1
ATOM 501 C C . GLU A 1 71 ? -15.955 1.090 8.692 1.00 89.62 71 GLU A C 1
ATOM 503 O O . GLU A 1 71 ? -16.135 1.244 7.485 1.00 89.62 71 GLU A O 1
ATOM 508 N N . GLY A 1 72 ? -14.800 0.633 9.179 1.00 90.94 72 GLY A N 1
ATOM 509 C CA . GLY A 1 72 ? -13.678 0.276 8.315 1.00 90.94 72 GLY A CA 1
ATOM 510 C C . GLY A 1 72 ? -12.951 1.472 7.697 1.00 90.94 72 GLY A C 1
ATOM 511 O O . GLY A 1 72 ? -12.067 1.255 6.873 1.00 90.94 72 GLY A O 1
ATOM 512 N N . PHE A 1 73 ? -13.246 2.718 8.084 1.00 93.75 73 PHE A N 1
ATOM 513 C CA . PHE A 1 73 ? -12.478 3.878 7.625 1.00 93.75 73 PHE A CA 1
ATOM 514 C C . PHE A 1 73 ? -10.968 3.659 7.837 1.00 93.75 73 PHE A C 1
ATOM 516 O O . PHE A 1 73 ? -10.547 3.192 8.895 1.00 93.75 73 PHE A O 1
ATOM 523 N N . GLN A 1 74 ? -10.157 3.977 6.820 1.00 96.06 74 GLN A N 1
ATOM 524 C CA . GLN A 1 74 ? -8.703 3.723 6.778 1.00 96.06 74 GLN A CA 1
ATOM 525 C C . GLN A 1 74 ? -8.266 2.246 6.793 1.00 96.06 74 GLN A C 1
ATOM 527 O O . GLN A 1 74 ? -7.064 1.982 6.846 1.00 96.06 74 GLN A O 1
ATOM 532 N N . SER A 1 75 ? -9.183 1.278 6.730 1.00 97.56 75 SER A N 1
ATOM 533 C CA . SER A 1 75 ? -8.817 -0.121 6.473 1.00 97.56 75 SER A CA 1
ATOM 534 C C . SER A 1 75 ? -8.311 -0.301 5.041 1.00 97.56 75 SER A C 1
ATOM 536 O O . SER A 1 75 ? -8.622 0.499 4.154 1.00 97.56 75 SER A O 1
ATOM 538 N N . SER A 1 76 ? -7.551 -1.365 4.792 1.00 97.81 76 SER A N 1
ATOM 539 C CA . SER A 1 76 ? -7.124 -1.704 3.438 1.00 97.81 76 SER A CA 1
ATOM 540 C C . SER A 1 76 ? -8.315 -1.998 2.528 1.00 97.81 76 SER A C 1
ATOM 542 O O . SER A 1 76 ? -8.292 -1.585 1.377 1.00 97.81 76 SER A O 1
ATOM 544 N N . GLU A 1 77 ? -9.384 -2.606 3.042 1.00 98.06 77 GLU A N 1
ATOM 545 C CA . GLU A 1 77 ? -10.639 -2.824 2.314 1.00 98.06 77 GLU A CA 1
ATOM 546 C C . GLU A 1 77 ? -11.270 -1.496 1.879 1.00 98.06 77 GLU A C 1
ATOM 548 O O . GLU A 1 77 ? -11.550 -1.294 0.700 1.00 98.06 77 GLU A O 1
ATOM 553 N N . PHE A 1 78 ? -11.381 -0.541 2.802 1.00 97.19 78 PHE A N 1
ATOM 554 C CA . PHE A 1 78 ? -11.893 0.790 2.486 1.00 97.19 78 PHE A CA 1
ATOM 555 C C . PHE A 1 78 ? -11.025 1.504 1.443 1.00 97.19 78 PHE A C 1
ATOM 557 O O . PHE A 1 78 ? -11.546 2.129 0.523 1.00 97.19 78 PHE A O 1
ATOM 564 N N . LEU A 1 79 ? -9.699 1.419 1.564 1.00 97.12 79 LEU A N 1
ATOM 565 C CA . LEU A 1 79 ? -8.786 2.054 0.614 1.00 97.12 79 LEU A CA 1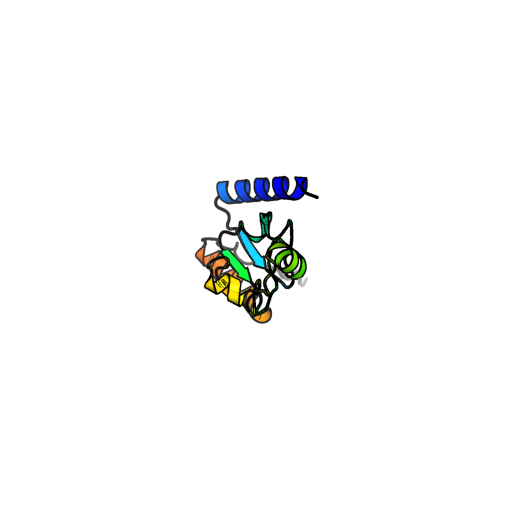
ATOM 566 C C . LEU A 1 79 ? -8.808 1.396 -0.767 1.00 97.12 79 LEU A C 1
ATOM 568 O O . LEU A 1 79 ? -8.630 2.102 -1.758 1.00 97.12 79 LEU A O 1
ATOM 572 N N . LEU A 1 80 ? -9.040 0.084 -0.842 1.00 97.81 80 LEU A N 1
ATOM 573 C CA . LEU A 1 80 ? -9.196 -0.631 -2.107 1.00 97.81 80 LEU A CA 1
ATOM 574 C C . LEU A 1 80 ? -10.453 -0.144 -2.834 1.00 97.81 80 LEU A C 1
ATOM 576 O O . LEU A 1 80 ? -10.379 0.230 -4.002 1.00 97.81 80 LEU A O 1
ATOM 580 N N . ASP A 1 81 ? -11.575 -0.047 -2.118 1.00 97.50 81 ASP A N 1
ATOM 581 C CA . ASP A 1 81 ? -12.852 0.414 -2.677 1.00 97.50 81 ASP A CA 1
ATOM 582 C C . ASP A 1 81 ? -12.798 1.869 -3.177 1.00 97.50 81 ASP A C 1
ATOM 584 O O . ASP A 1 81 ? -13.530 2.246 -4.092 1.00 97.50 81 ASP A O 1
ATOM 588 N N . HIS A 1 82 ? -11.907 2.689 -2.610 1.00 96.12 82 HIS A N 1
ATOM 589 C CA . HIS A 1 82 ? -11.701 4.086 -3.008 1.00 96.12 82 HIS A CA 1
ATOM 590 C C . HIS A 1 82 ? -10.540 4.279 -4.001 1.00 96.12 82 HIS A C 1
ATOM 592 O O . HIS A 1 82 ? -10.200 5.418 -4.325 1.00 96.12 82 HIS A O 1
ATOM 598 N N . GLY A 1 83 ? -9.924 3.195 -4.487 1.00 96.06 83 GLY A N 1
ATOM 599 C CA . GLY A 1 83 ? -8.849 3.241 -5.484 1.00 96.06 83 GLY A CA 1
ATOM 600 C C . GLY A 1 83 ? -7.523 3.810 -4.970 1.00 96.06 83 GLY A C 1
ATOM 601 O O . GLY A 1 83 ? -6.715 4.290 -5.761 1.00 96.06 83 GLY A O 1
ATOM 602 N N . ALA A 1 84 ? -7.302 3.797 -3.653 1.00 96.12 84 ALA A N 1
ATOM 603 C CA . ALA A 1 84 ? -6.057 4.253 -3.032 1.00 96.12 84 ALA A CA 1
ATOM 604 C C . ALA A 1 84 ? -4.999 3.141 -2.909 1.00 96.12 84 ALA A C 1
ATOM 606 O O . ALA A 1 84 ? -3.819 3.441 -2.736 1.00 96.12 84 ALA A O 1
ATOM 607 N N . ILE A 1 85 ? -5.409 1.873 -2.982 1.00 97.31 85 ILE A N 1
ATOM 608 C CA . ILE A 1 85 ? -4.518 0.712 -3.100 1.00 97.31 85 ILE A CA 1
ATOM 609 C C . ILE A 1 85 ? -5.002 -0.188 -4.240 1.00 97.31 85 ILE A C 1
ATOM 611 O O . ILE A 1 85 ? -6.187 -0.189 -4.563 1.00 97.31 85 ILE A O 1
ATOM 615 N N . ASP A 1 86 ? -4.103 -0.983 -4.814 1.00 97.88 86 ASP A N 1
ATOM 616 C CA . ASP A 1 86 ? -4.391 -1.819 -5.983 1.00 97.88 86 ASP A CA 1
ATOM 617 C C . ASP A 1 86 ? -4.873 -3.226 -5.612 1.00 97.88 86 ASP A C 1
ATOM 619 O O . ASP A 1 86 ? -5.607 -3.859 -6.370 1.00 97.88 86 ASP A O 1
ATOM 623 N N . MET A 1 87 ? -4.430 -3.759 -4.467 1.00 97.56 87 MET A N 1
ATOM 624 C CA . MET A 1 87 ? -4.801 -5.109 -4.034 1.00 97.56 87 MET A CA 1
ATOM 625 C C . MET A 1 87 ? -4.563 -5.365 -2.547 1.00 97.56 87 MET A C 1
ATOM 627 O O . MET A 1 87 ? -3.668 -4.792 -1.920 1.00 97.56 87 MET A O 1
ATOM 631 N N . ILE A 1 88 ? -5.323 -6.318 -2.009 1.00 98.38 88 ILE A N 1
ATOM 632 C CA . ILE A 1 88 ? -5.141 -6.858 -0.661 1.00 98.38 88 ILE A CA 1
ATOM 633 C C . ILE A 1 88 ? -4.573 -8.270 -0.772 1.00 98.38 88 ILE A C 1
ATOM 635 O O . ILE A 1 88 ? -5.114 -9.106 -1.495 1.00 98.38 88 ILE A O 1
ATOM 639 N N . VAL A 1 89 ? -3.475 -8.539 -0.064 1.00 98.19 89 VAL A N 1
ATOM 640 C CA . VAL A 1 89 ? -2.743 -9.809 -0.154 1.00 98.19 89 VAL A CA 1
ATOM 641 C C . VAL A 1 89 ? -2.449 -10.343 1.241 1.00 98.19 89 VAL A C 1
ATOM 643 O O . VAL A 1 89 ? -1.864 -9.649 2.073 1.00 98.19 89 VAL A O 1
ATOM 646 N N . ASP A 1 90 ? -2.825 -11.597 1.502 1.00 97.88 90 ASP A N 1
ATOM 647 C CA . ASP A 1 90 ? -2.459 -12.274 2.746 1.00 97.88 90 ASP A CA 1
ATOM 648 C C . ASP A 1 90 ? -0.933 -12.375 2.870 1.00 97.88 90 ASP A C 1
ATOM 650 O O . ASP A 1 90 ? -0.237 -12.709 1.908 1.00 97.88 90 ASP A O 1
ATOM 654 N N . ARG A 1 91 ? -0.401 -12.136 4.075 1.00 96.81 91 ARG A N 1
ATOM 655 C CA . ARG A 1 91 ? 1.044 -12.133 4.345 1.00 96.81 91 ARG A CA 1
ATOM 656 C C . ARG A 1 91 ? 1.770 -13.376 3.821 1.00 96.81 91 ARG A C 1
ATOM 658 O O . ARG A 1 91 ? 2.920 -13.278 3.393 1.00 96.81 91 ARG A O 1
ATOM 665 N N . ARG A 1 92 ? 1.118 -14.541 3.841 1.00 97.50 92 ARG A N 1
ATOM 666 C CA . ARG A 1 92 ? 1.686 -15.815 3.368 1.00 97.50 92 ARG A CA 1
ATOM 667 C C . ARG A 1 92 ? 1.885 -15.845 1.851 1.00 97.50 92 ARG A C 1
ATOM 669 O O . ARG A 1 92 ? 2.755 -16.564 1.369 1.00 97.50 92 ARG A O 1
ATOM 676 N N . GLU A 1 93 ? 1.120 -15.048 1.114 1.00 97.69 93 GLU A N 1
ATOM 677 C CA . GLU A 1 93 ? 1.113 -15.002 -0.349 1.00 97.69 93 GLU A CA 1
ATOM 678 C C . GLU A 1 93 ? 1.931 -13.838 -0.921 1.00 97.69 93 GLU A C 1
ATOM 680 O O . GLU A 1 93 ? 2.305 -13.884 -2.094 1.00 97.69 93 GLU A O 1
ATOM 685 N N . ILE A 1 94 ? 2.269 -12.829 -0.104 1.00 96.75 94 ILE A N 1
ATOM 686 C CA . ILE A 1 94 ? 2.987 -11.613 -0.535 1.00 96.75 94 ILE A CA 1
ATOM 687 C C . ILE A 1 94 ? 4.233 -11.945 -1.353 1.00 96.75 94 ILE A C 1
ATOM 689 O O . ILE A 1 94 ? 4.459 -11.340 -2.394 1.00 96.75 94 ILE A O 1
ATOM 693 N N . ARG A 1 95 ? 5.034 -12.931 -0.932 1.00 95.88 95 ARG A N 1
ATOM 694 C CA . ARG A 1 95 ? 6.256 -13.313 -1.660 1.00 95.88 95 ARG A CA 1
ATOM 695 C C . ARG A 1 95 ? 5.965 -13.716 -3.106 1.00 95.88 95 ARG A C 1
ATOM 697 O O . ARG A 1 95 ? 6.676 -13.283 -4.008 1.00 95.88 95 ARG A O 1
ATOM 704 N N . MET A 1 96 ? 4.968 -14.575 -3.303 1.00 96.56 96 MET A N 1
ATOM 705 C CA . MET A 1 96 ? 4.597 -15.057 -4.633 1.00 96.56 96 MET A CA 1
ATOM 706 C C . MET A 1 96 ? 3.983 -13.926 -5.450 1.00 96.56 96 MET A C 1
ATOM 708 O O . MET A 1 96 ? 4.413 -13.680 -6.573 1.00 96.56 96 MET A O 1
ATOM 712 N N . ARG A 1 97 ? 3.068 -13.164 -4.843 1.00 97.25 97 ARG A N 1
ATOM 713 C CA . ARG A 1 97 ? 2.389 -12.061 -5.519 1.00 97.25 97 ARG A CA 1
ATOM 714 C C . ARG A 1 97 ? 3.347 -10.945 -5.941 1.00 97.25 97 ARG A C 1
ATOM 716 O O . ARG A 1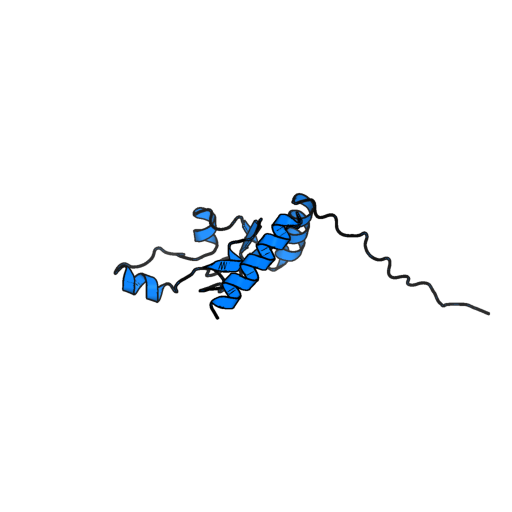 97 ? 3.227 -10.422 -7.041 1.00 97.25 97 ARG A O 1
ATOM 723 N N . LEU A 1 98 ? 4.336 -10.615 -5.110 1.00 96.06 98 LEU A N 1
ATOM 724 C CA . LEU A 1 98 ? 5.390 -9.661 -5.461 1.00 96.06 98 LEU A CA 1
ATOM 725 C C . LEU A 1 98 ? 6.215 -10.136 -6.656 1.00 96.06 98 LEU A C 1
ATOM 727 O O . LEU A 1 98 ? 6.519 -9.335 -7.534 1.00 96.06 98 LEU A O 1
ATOM 731 N N . ALA A 1 99 ? 6.577 -11.420 -6.705 1.00 95.19 99 ALA A N 1
ATOM 732 C CA . ALA A 1 99 ? 7.327 -11.962 -7.834 1.00 95.19 99 ALA A CA 1
ATOM 733 C C . ALA A 1 99 ? 6.527 -11.848 -9.143 1.00 95.19 99 ALA A C 1
ATOM 735 O O . ALA A 1 99 ? 7.073 -11.410 -10.152 1.00 95.19 99 ALA A O 1
ATOM 736 N N . GLU A 1 100 ? 5.233 -12.175 -9.111 1.00 95.38 100 GLU A N 1
ATOM 737 C CA . GLU A 1 100 ? 4.325 -12.043 -10.259 1.00 95.38 100 GLU A CA 1
ATOM 738 C C . GLU A 1 100 ? 4.194 -10.590 -10.729 1.00 95.38 100 GLU A C 1
ATOM 740 O O . GLU A 1 100 ? 4.342 -10.313 -11.918 1.00 95.38 100 GLU A O 1
ATOM 745 N N . VAL A 1 101 ? 3.973 -9.655 -9.799 1.00 96.31 101 VAL A N 1
ATOM 746 C CA . VAL A 1 101 ? 3.859 -8.223 -10.110 1.00 96.31 101 VAL A CA 1
ATOM 747 C C . VAL A 1 101 ? 5.155 -7.688 -10.715 1.00 96.31 101 VAL A C 1
ATOM 749 O O . VAL A 1 101 ? 5.117 -6.994 -11.726 1.00 96.31 101 VAL A O 1
ATOM 752 N N . LEU A 1 102 ? 6.311 -8.028 -10.144 1.00 95.00 102 LEU A N 1
ATOM 753 C CA . LEU A 1 102 ? 7.599 -7.584 -10.676 1.00 95.00 102 LEU A CA 1
ATOM 754 C C . LEU A 1 102 ? 7.837 -8.119 -12.094 1.00 95.00 102 LEU A C 1
ATOM 756 O O . LEU A 1 102 ? 8.247 -7.354 -12.966 1.00 95.00 102 LEU A O 1
ATOM 760 N N . LEU A 1 103 ? 7.528 -9.395 -12.349 1.00 94.25 103 LEU A N 1
ATOM 761 C CA . LEU A 1 103 ? 7.608 -9.977 -13.692 1.00 94.25 103 LEU A CA 1
ATOM 762 C C . LEU A 1 103 ? 6.679 -9.256 -14.679 1.00 94.25 103 LEU A C 1
ATOM 764 O O . LEU A 1 103 ? 7.095 -8.962 -15.799 1.00 94.25 103 LEU A O 1
ATOM 768 N N . LEU A 1 104 ? 5.451 -8.931 -14.262 1.00 94.44 104 LEU A N 1
ATOM 769 C CA . LEU A 1 104 ? 4.487 -8.190 -15.080 1.00 94.44 104 LEU A CA 1
ATOM 770 C C . LEU A 1 104 ? 4.981 -6.777 -15.421 1.00 94.44 104 LEU A C 1
ATOM 772 O O . LEU A 1 104 ? 4.790 -6.313 -16.542 1.00 94.44 104 LEU A O 1
ATOM 776 N N . LEU A 1 105 ? 5.666 -6.120 -14.483 1.00 93.88 105 LEU A N 1
ATOM 777 C CA . LEU A 1 105 ? 6.305 -4.816 -14.684 1.00 93.88 105 LEU A CA 1
ATOM 778 C C . LEU A 1 105 ? 7.608 -4.899 -15.506 1.00 93.88 105 LEU A C 1
ATOM 780 O O . LEU A 1 105 ? 8.322 -3.908 -15.637 1.00 93.88 105 LEU A O 1
ATOM 784 N N . GLY A 1 106 ? 7.934 -6.067 -16.068 1.00 89.31 106 GLY A N 1
ATOM 785 C CA . GLY A 1 106 ? 9.099 -6.265 -16.930 1.00 89.31 106 GLY A CA 1
ATOM 786 C C . GLY A 1 106 ? 10.410 -6.476 -16.174 1.00 89.31 106 GLY A C 1
ATOM 787 O O . GLY A 1 106 ? 11.477 -6.489 -16.792 1.00 89.31 106 GLY A O 1
ATOM 788 N N . PHE A 1 107 ? 10.369 -6.675 -14.853 1.00 86.88 107 PHE A N 1
ATOM 789 C CA . PHE A 1 107 ? 11.558 -7.039 -14.094 1.00 86.88 107 PHE A CA 1
ATOM 790 C C . PHE A 1 107 ? 11.907 -8.504 -14.347 1.00 86.88 107 PHE A C 1
ATOM 792 O O . PHE A 1 107 ? 11.284 -9.416 -13.805 1.00 86.88 107 PHE A O 1
ATOM 799 N N . CYS A 1 108 ? 12.940 -8.737 -15.153 1.00 78.88 108 CYS A N 1
ATOM 800 C CA . CYS A 1 108 ? 13.515 -10.064 -15.309 1.00 78.88 108 CYS A CA 1
ATOM 801 C C . CYS A 1 108 ? 14.530 -10.297 -14.181 1.00 78.88 108 CYS A C 1
ATOM 803 O O . CYS A 1 108 ? 15.578 -9.640 -14.173 1.00 78.88 108 CYS A O 1
ATOM 805 N N . PRO A 1 109 ? 14.278 -11.217 -13.229 1.00 69.19 109 PRO A N 1
ATOM 806 C CA . PRO A 1 109 ? 15.298 -11.564 -12.256 1.00 69.19 109 PRO A CA 1
ATOM 807 C C . PRO A 1 109 ? 16.521 -12.128 -12.997 1.00 69.19 109 PRO A C 1
ATOM 809 O O . PRO A 1 109 ? 16.358 -12.854 -13.986 1.00 69.19 109 PRO A O 1
ATOM 812 N N . PRO A 1 110 ? 17.752 -11.820 -12.551 1.00 69.56 110 PRO A N 1
ATOM 813 C CA . PRO A 1 110 ? 18.926 -12.495 -13.079 1.00 69.56 110 PRO A CA 1
ATOM 814 C C . PRO A 1 110 ? 18.762 -14.007 -12.867 1.00 69.56 110 PRO A C 1
ATOM 816 O O . PRO A 1 110 ? 18.158 -14.410 -11.863 1.00 69.56 110 PRO A O 1
ATOM 819 N N . PRO A 1 111 ? 19.280 -14.850 -13.781 1.00 69.75 111 PRO A N 1
ATOM 820 C CA . PRO A 1 111 ? 19.200 -16.294 -13.615 1.00 69.75 111 PRO A CA 1
ATOM 821 C C . PRO A 1 111 ? 19.730 -16.661 -12.224 1.00 69.75 111 PRO A C 1
ATOM 823 O O . PRO A 1 111 ? 20.694 -16.029 -11.764 1.00 69.75 111 PRO A O 1
ATOM 826 N N . PRO A 1 112 ? 19.099 -17.624 -11.523 1.00 71.25 112 PRO A N 1
ATOM 827 C CA . PRO A 1 112 ? 19.541 -18.019 -10.197 1.00 71.25 112 PRO A CA 1
ATOM 828 C C . PRO A 1 112 ? 21.038 -18.282 -10.271 1.00 71.25 112 PRO A C 1
ATOM 830 O O . PRO A 1 112 ? 21.490 -19.054 -11.120 1.00 71.25 112 PRO A O 1
ATOM 833 N N . ARG A 1 113 ? 21.816 -17.586 -9.428 1.00 63.50 113 ARG A N 1
ATOM 834 C CA . ARG A 1 113 ? 23.247 -17.864 -9.322 1.00 63.50 113 ARG A CA 1
ATOM 835 C C . ARG A 1 113 ? 23.331 -19.340 -8.991 1.00 63.50 113 ARG A C 1
ATOM 837 O O . ARG A 1 113 ? 22.904 -19.746 -7.910 1.00 63.50 113 ARG A O 1
ATOM 844 N N . THR A 1 114 ? 23.807 -20.133 -9.947 1.00 61.19 114 THR A N 1
ATOM 845 C CA . THR A 1 114 ? 24.167 -21.513 -9.675 1.00 61.19 114 THR A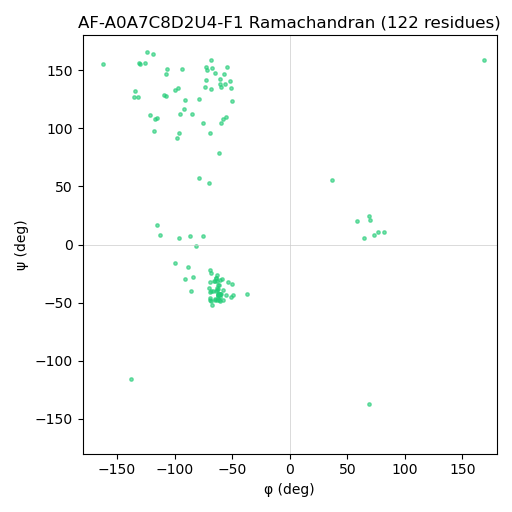 CA 1
ATOM 846 C C . THR A 1 114 ? 25.202 -21.389 -8.579 1.00 61.19 114 THR A C 1
ATOM 848 O O . THR A 1 114 ? 26.281 -20.843 -8.801 1.00 61.19 114 THR A O 1
ATOM 851 N N . VAL A 1 115 ? 24.828 -21.759 -7.357 1.00 58.91 115 VAL A N 1
ATOM 852 C CA . VAL A 1 115 ? 25.819 -21.996 -6.324 1.00 58.91 115 VAL A CA 1
ATOM 853 C C . VAL A 1 115 ? 26.651 -23.107 -6.933 1.00 58.91 115 VAL A C 1
ATOM 855 O O . VAL A 1 115 ? 26.158 -24.227 -7.064 1.00 58.91 115 VAL A O 1
ATOM 858 N N . GLU A 1 116 ? 27.847 -22.780 -7.418 1.00 54.19 116 GLU A N 1
ATOM 859 C CA . GLU A 1 116 ? 28.860 -23.765 -7.761 1.00 54.19 116 GLU A CA 1
ATOM 860 C C . GLU A 1 116 ? 29.196 -24.512 -6.467 1.00 54.19 116 GLU A C 1
ATOM 862 O O . GLU A 1 116 ? 30.213 -24.301 -5.820 1.00 54.19 116 GLU A O 1
ATOM 867 N N . LEU A 1 117 ? 28.328 -25.452 -6.102 1.00 51.41 117 LEU A N 1
ATOM 868 C CA . LEU A 1 117 ? 28.678 -26.686 -5.426 1.00 51.41 117 LEU A CA 1
ATOM 869 C C . LEU A 1 117 ? 29.433 -27.563 -6.439 1.00 51.41 117 LEU A C 1
ATOM 871 O O . LEU A 1 117 ? 29.096 -28.720 -6.674 1.00 51.41 117 LEU A O 1
ATOM 875 N N . LEU A 1 118 ? 30.482 -26.998 -7.046 1.00 52.00 118 LEU A N 1
ATOM 876 C CA . LEU A 1 118 ? 31.653 -27.761 -7.427 1.00 52.00 118 LEU A CA 1
ATOM 877 C C . LEU A 1 118 ? 32.281 -28.116 -6.076 1.00 52.00 118 LEU A C 1
ATOM 879 O O . LEU A 1 118 ? 32.892 -27.294 -5.402 1.00 52.00 118 LEU A O 1
ATOM 883 N N . ARG A 1 119 ? 32.006 -29.305 -5.540 1.00 55.22 119 ARG A N 1
ATOM 884 C CA . ARG A 1 119 ? 32.847 -30.457 -5.862 1.00 55.22 119 ARG A CA 1
ATOM 885 C C . ARG A 1 119 ? 34.317 -30.038 -6.002 1.00 55.22 119 ARG A C 1
ATOM 887 O O . ARG A 1 119 ? 34.960 -30.352 -6.988 1.00 55.22 119 ARG A O 1
ATOM 894 N N . ARG A 1 120 ? 34.879 -29.406 -4.969 1.00 52.88 120 ARG A N 1
ATOM 895 C CA . ARG A 1 120 ? 36.241 -29.744 -4.537 1.00 52.88 120 ARG A CA 1
ATOM 896 C C . ARG A 1 120 ? 36.182 -31.024 -3.704 1.00 52.88 120 ARG A C 1
ATOM 898 O O . ARG A 1 120 ? 36.511 -31.044 -2.527 1.00 52.88 120 ARG A O 1
ATOM 905 N N . GLY A 1 121 ? 35.651 -32.076 -4.317 1.00 54.81 121 GLY A N 1
ATOM 906 C CA . GLY A 1 121 ? 36.129 -33.420 -4.068 1.00 54.81 121 GLY A CA 1
ATOM 907 C C . GLY A 1 121 ? 37.068 -33.684 -5.226 1.00 54.81 121 GLY A C 1
ATOM 908 O O . GLY A 1 121 ? 36.594 -34.051 -6.296 1.00 54.81 121 GLY A O 1
ATOM 909 N N . ASP A 1 122 ? 38.346 -33.377 -5.033 1.00 43.22 122 ASP A N 1
ATOM 910 C CA . ASP A 1 122 ? 39.398 -33.883 -5.903 1.00 43.22 122 ASP A CA 1
ATOM 911 C C . ASP A 1 122 ? 39.956 -35.140 -5.219 1.00 43.22 122 ASP A C 1
ATOM 913 O O . ASP A 1 122 ? 40.458 -35.033 -4.094 1.00 43.22 122 ASP A O 1
ATOM 917 N N . PRO A 1 123 ? 39.760 -36.338 -5.792 1.00 63.53 123 PRO A N 1
ATOM 918 C CA . PRO A 1 123 ? 40.343 -37.570 -5.306 1.00 63.53 123 PRO A CA 1
ATOM 919 C C . PRO A 1 123 ? 41.622 -37.869 -6.097 1.00 63.53 123 PRO A C 1
ATOM 921 O O . PRO A 1 123 ? 41.542 -38.485 -7.154 1.00 63.53 123 PRO A O 1
ATOM 924 N N . SER A 1 124 ? 42.784 -37.479 -5.569 1.00 49.66 124 SER A N 1
ATOM 9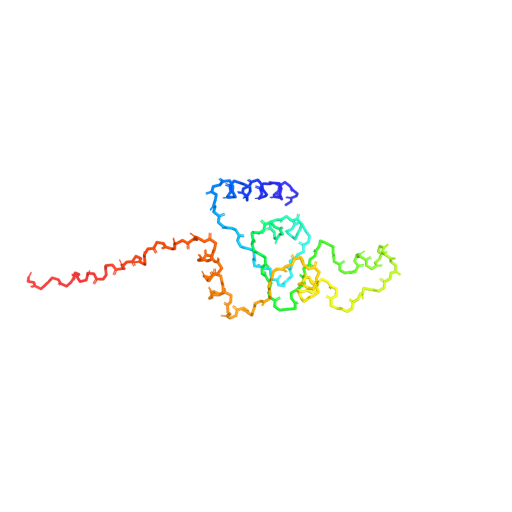25 C CA . SER A 1 124 ? 44.084 -38.150 -5.784 1.00 49.66 124 SER A CA 1
ATOM 926 C C . SER A 1 124 ? 45.189 -37.443 -5.018 1.00 49.66 124 SER A C 1
ATOM 928 O O . SER A 1 124 ? 45.334 -36.219 -5.221 1.00 49.66 124 SER A O 1
#

Sequence (124 aa):
SLMQLAKTTAAINQLKAAGLPFVCVLTHPTMGGVSASLAMLGDIIMAEPKALIGFAGPRVIEQTVGETLPEGFQSSEFLLDHGAIDMIVDRREIRMRLAEVLLLLGFCPPPPRTVELLRRGDPS

Foldseek 3Di:
DLVVQVVVQVVLVVCVVVLHFFEAEQAAEAEASRLVGSQQSGPAHEYEFQHQYYRDDQVVVCVVVVDHDDPSVRGPVVCCVVVSHVYYDHPVCCVVVVVVVNVVSVDDDDDPPPPPPPDPPDDD

Secondary structure (DSSP, 8-state):
-THHHHHHHHHHHHHHHTT---EEEE-S-EETTTTTTGGG--SEEEE-TT-BEESS-HHHHHHHHSSPPPTTTTBHHHHHHTTS-SEE--TTTHHHHHHHHHHHTT--PPPP------------

Radius of gyration: 20.04 Å; Cα contacts (8 Å, |Δi|>4): 158; chains: 1; bounding box: 63×56×34 Å

pLDDT: mean 89.5, std 12.91, range [43.22, 98.38]